Protein AF-A0A4D6MPX3-F1 (afdb_monomer_lite)

Organism: Vigna unguiculata (NCBI:txid3917)

Secondary structure (DSSP, 8-state):
--SHHHHHTTHHHHHHHHHHHTTT-GGGB-TTSSB--HHHHEES--TT-GGG--EE---------TT-SSSHHHHHHHHHHHHHHHHHHHHHHTT-

Sequence (96 aa):
MDPDNYDDYGGVEHAEYCFQHYTSTETCFSAFKAPLEPTVALGGFSRNNYSEASAFVITYPVNNAIMKVGDENGKAIAWEKAFIQLAKLICTESSA

Structure (mmCIF, N/CA/C/O backbone):
data_AF-A0A4D6MPX3-F1
#
_entry.id   AF-A0A4D6MPX3-F1
#
loop_
_atom_site.group_PDB
_atom_site.id
_atom_site.type_symbol
_atom_site.label_atom_id
_atom_site.label_alt_id
_atom_site.label_comp_id
_atom_site.label_asym_id
_atom_site.label_entity_id
_atom_site.label_seq_id
_atom_site.pdbx_PDB_ins_code
_atom_site.Cartn_x
_atom_site.Cartn_y
_atom_site.Cartn_z
_atom_site.occupancy
_atom_site.B_iso_or_equiv
_atom_site.auth_seq_id
_atom_site.auth_comp_id
_atom_site.auth_asym_id
_atom_site.auth_atom_id
_atom_site.pdbx_PDB_model_num
ATOM 1 N N . MET A 1 1 ? -13.172 -3.150 -6.773 1.00 49.34 1 MET A N 1
ATOM 2 C CA . MET A 1 1 ? -13.346 -3.746 -5.438 1.00 49.34 1 MET A CA 1
ATOM 3 C C . MET A 1 1 ? -14.672 -4.466 -5.495 1.00 49.34 1 MET A C 1
ATOM 5 O O . MET A 1 1 ? -15.655 -3.811 -5.809 1.00 49.34 1 MET A O 1
ATOM 9 N N . ASP A 1 2 ? -14.666 -5.786 -5.356 1.00 68.38 2 ASP A N 1
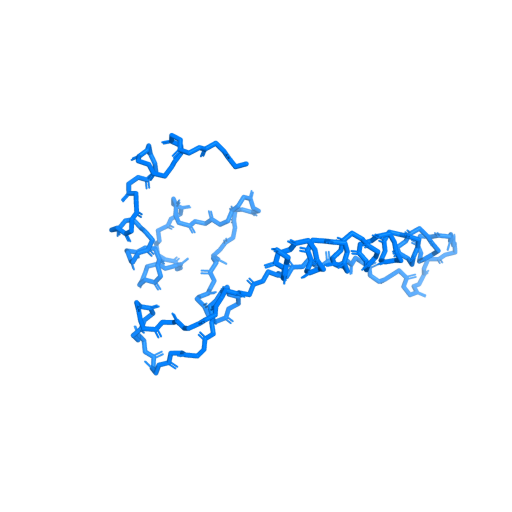ATOM 10 C CA . ASP A 1 2 ? -15.905 -6.551 -5.211 1.00 68.38 2 ASP A CA 1
ATOM 11 C C . ASP A 1 2 ? -16.437 -6.294 -3.790 1.00 68.38 2 ASP A C 1
ATOM 13 O O . ASP A 1 2 ? -15.671 -6.518 -2.848 1.00 68.38 2 ASP A O 1
ATOM 17 N N . PRO A 1 3 ? -17.647 -5.737 -3.615 1.00 69.00 3 PRO A N 1
ATOM 18 C CA . PRO A 1 3 ? -18.208 -5.473 -2.293 1.00 69.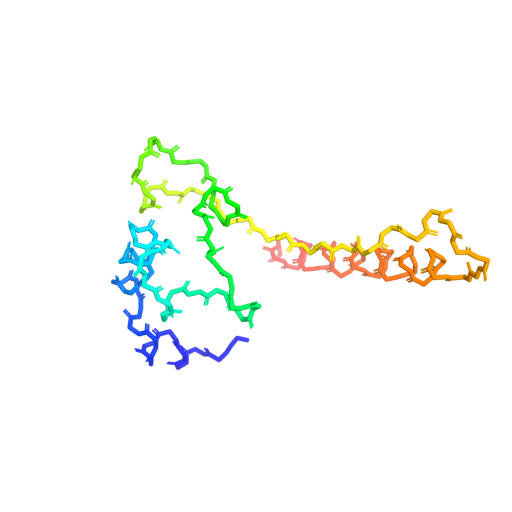00 3 PRO A CA 1
ATOM 19 C C . PRO A 1 3 ? -18.418 -6.749 -1.478 1.00 69.00 3 PRO A C 1
ATOM 21 O O . PRO A 1 3 ? -18.243 -6.712 -0.262 1.00 69.00 3 PRO A O 1
ATOM 24 N N . ASP A 1 4 ? -18.720 -7.867 -2.142 1.00 76.12 4 ASP A N 1
ATOM 25 C CA . ASP A 1 4 ? -19.095 -9.123 -1.484 1.00 76.12 4 ASP A CA 1
ATOM 26 C C . ASP A 1 4 ? -17.899 -9.736 -0.731 1.00 76.12 4 ASP A C 1
ATOM 28 O O . ASP A 1 4 ? -18.050 -10.340 0.329 1.00 76.12 4 ASP A O 1
ATOM 32 N N . ASN A 1 5 ? -16.675 -9.441 -1.190 1.00 73.12 5 ASN A N 1
ATOM 33 C CA . ASN A 1 5 ? -15.440 -9.813 -0.501 1.00 73.12 5 ASN A CA 1
ATOM 34 C C . ASN A 1 5 ? -15.363 -9.279 0.939 1.00 73.12 5 ASN A C 1
ATOM 36 O O . ASN A 1 5 ? -14.682 -9.877 1.765 1.00 73.12 5 ASN A O 1
ATOM 40 N N . TYR A 1 6 ? -15.985 -8.138 1.253 1.00 66.06 6 TYR A N 1
ATOM 41 C CA . TYR A 1 6 ? -15.938 -7.603 2.615 1.00 66.06 6 TYR A CA 1
ATOM 42 C C . TYR A 1 6 ? -16.604 -8.567 3.605 1.00 66.06 6 TYR A C 1
ATOM 44 O O . TYR A 1 6 ? -16.000 -8.901 4.624 1.00 66.06 6 TYR A O 1
ATOM 52 N N . ASP A 1 7 ? -17.797 -9.057 3.272 1.00 76.00 7 ASP A N 1
ATOM 53 C CA . ASP A 1 7 ? -18.533 -9.997 4.116 1.00 76.00 7 ASP A CA 1
ATOM 54 C C . ASP A 1 7 ? -17.910 -11.401 4.054 1.00 76.00 7 ASP A C 1
ATOM 56 O O . ASP A 1 7 ? -17.720 -12.040 5.093 1.00 76.00 7 ASP A O 1
ATOM 60 N N . ASP A 1 8 ? -17.486 -11.845 2.866 1.00 80.50 8 ASP A N 1
ATOM 61 C CA . ASP A 1 8 ? -16.864 -13.162 2.667 1.00 80.50 8 ASP A CA 1
ATOM 62 C C . ASP A 1 8 ? -15.524 -13.318 3.410 1.00 80.50 8 ASP A C 1
ATOM 64 O O . ASP A 1 8 ? -15.167 -14.424 3.830 1.00 80.50 8 ASP A O 1
ATOM 68 N N . TYR A 1 9 ? -14.785 -12.222 3.616 1.00 76.00 9 TYR A N 1
ATOM 69 C CA . TYR A 1 9 ? -13.540 -12.212 4.392 1.00 76.00 9 TYR A CA 1
ATOM 70 C C . TYR A 1 9 ? -13.736 -11.866 5.874 1.00 76.00 9 TYR A C 1
ATOM 72 O O . TYR A 1 9 ? -12.751 -11.644 6.572 1.00 76.00 9 TYR A O 1
ATOM 80 N N . GLY A 1 10 ? -14.971 -11.849 6.385 1.00 82.56 10 GLY A N 1
ATOM 81 C CA . GLY A 1 10 ? -15.250 -11.648 7.814 1.00 82.56 10 GLY A CA 1
ATOM 82 C C . GLY A 1 10 ? -15.216 -10.188 8.280 1.00 82.56 10 GLY A C 1
ATOM 83 O O . GLY A 1 10 ? -15.145 -9.927 9.483 1.00 82.56 10 GLY A O 1
ATOM 84 N N . GLY A 1 11 ? -15.270 -9.236 7.346 1.00 86.81 11 GLY A N 1
ATOM 85 C CA . GLY A 1 11 ? -15.478 -7.814 7.608 1.00 86.81 11 GLY A CA 1
ATOM 86 C C . GLY A 1 11 ? -14.455 -7.159 8.543 1.00 86.81 11 GLY A C 1
ATOM 87 O O . GLY A 1 11 ? -13.275 -7.516 8.586 1.00 86.81 11 GLY A O 1
ATOM 88 N N . VAL A 1 12 ? -14.917 -6.156 9.297 1.00 87.75 12 VAL A N 1
ATOM 89 C CA . VAL A 1 12 ? -14.095 -5.412 10.271 1.00 87.75 12 VAL A CA 1
ATOM 90 C C . VAL A 1 12 ? -13.547 -6.315 11.378 1.00 87.75 12 VAL A C 1
ATOM 92 O O . VAL A 1 12 ? -12.402 -6.132 11.780 1.00 87.75 12 VAL A O 1
ATOM 95 N N . GLU A 1 13 ? -14.305 -7.318 11.828 1.00 89.62 13 GLU A N 1
ATOM 96 C CA . GLU A 1 13 ? -13.858 -8.237 12.886 1.00 89.62 13 GLU A CA 1
ATOM 97 C C . GLU A 1 13 ? -12.611 -9.022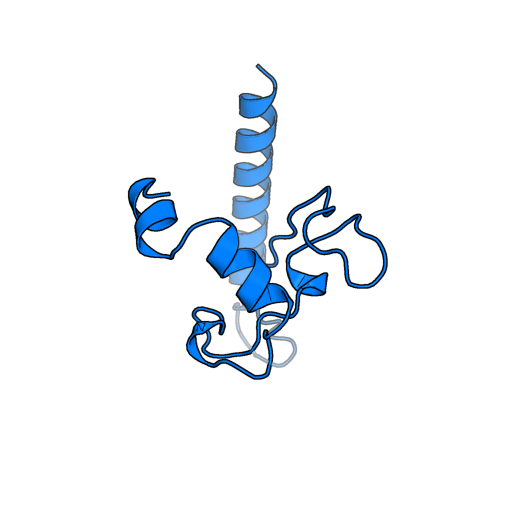 12.456 1.00 89.62 13 GLU A C 1
ATOM 99 O O . GLU A 1 13 ? -11.649 -9.153 13.219 1.00 89.62 13 GLU A O 1
ATOM 104 N N . HIS A 1 14 ? -12.584 -9.492 11.205 1.00 91.00 14 HIS A N 1
ATOM 105 C CA . HIS A 1 14 ? -11.407 -10.151 10.650 1.00 91.00 14 HIS A CA 1
ATOM 106 C C . HIS A 1 14 ? -10.215 -9.197 10.525 1.00 91.00 14 HIS A C 1
ATOM 108 O O . HIS A 1 14 ? -9.088 -9.571 10.860 1.00 91.00 14 HIS A O 1
ATOM 114 N N . ALA A 1 15 ? -10.452 -7.956 10.091 1.00 90.25 15 ALA A N 1
ATOM 115 C CA . ALA A 1 15 ? -9.400 -6.950 9.997 1.00 90.25 15 ALA A CA 1
ATOM 116 C C . ALA A 1 15 ? -8.771 -6.661 11.373 1.00 90.25 15 ALA A C 1
ATOM 118 O O . ALA A 1 15 ? -7.547 -6.721 11.512 1.00 90.25 15 ALA A O 1
ATOM 119 N N . GLU A 1 16 ? -9.588 -6.430 12.404 1.00 91.31 16 GLU A N 1
ATOM 120 C CA . GLU A 1 16 ? -9.123 -6.208 13.780 1.00 91.31 16 GLU A CA 1
ATOM 121 C C . GLU A 1 16 ? -8.321 -7.395 14.316 1.00 91.31 16 GLU A C 1
ATOM 123 O O . GLU A 1 16 ? -7.224 -7.209 14.858 1.00 91.31 16 GLU A O 1
ATOM 128 N N . TYR A 1 17 ? -8.824 -8.614 14.107 1.00 92.88 17 TYR A N 1
ATOM 129 C CA . TYR A 1 17 ? -8.116 -9.835 14.477 1.00 92.88 17 TYR A CA 1
ATOM 130 C C . TYR A 1 17 ? -6.743 -9.909 13.797 1.00 92.88 17 TYR A C 1
ATOM 132 O O . TYR A 1 17 ? -5.722 -10.125 14.457 1.00 92.88 17 TYR A O 1
ATOM 140 N N . CYS A 1 18 ? -6.685 -9.671 12.487 1.00 93.50 18 CYS A N 1
ATOM 141 C CA . CYS A 1 18 ? -5.434 -9.735 11.746 1.00 93.50 18 CYS A CA 1
ATOM 142 C C . CYS A 1 18 ? -4.436 -8.648 12.147 1.00 93.50 18 CYS A C 1
ATOM 144 O O . CYS A 1 18 ? -3.240 -8.937 12.207 1.00 93.50 18 CYS A O 1
ATOM 146 N N . PHE A 1 19 ? -4.884 -7.444 12.512 1.00 93.31 19 PHE A N 1
ATOM 147 C CA . PHE A 1 19 ? -3.974 -6.418 13.031 1.00 93.31 19 PHE A CA 1
ATOM 148 C C . PHE A 1 19 ? -3.361 -6.801 14.384 1.00 93.31 19 PHE A C 1
ATOM 150 O O . PHE A 1 19 ? -2.209 -6.463 14.653 1.00 93.31 19 PHE A O 1
ATOM 157 N N . GLN A 1 20 ? -4.077 -7.557 15.218 1.00 92.75 20 GLN A N 1
ATOM 158 C CA . GLN A 1 20 ? -3.555 -8.050 16.498 1.00 92.75 20 GLN A CA 1
ATOM 159 C C . GLN A 1 20 ? -2.680 -9.306 16.346 1.00 92.75 20 GLN A C 1
ATOM 161 O O . GLN A 1 20 ? -1.793 -9.544 17.167 1.00 92.75 20 GLN A O 1
ATOM 166 N N . HIS A 1 21 ? -2.890 -10.089 15.284 1.00 94.44 21 HIS A N 1
ATOM 167 C CA . HIS A 1 21 ? -2.259 -11.396 15.075 1.00 94.44 21 HIS A CA 1
ATOM 168 C C . HIS A 1 21 ? -1.367 -11.485 13.826 1.00 94.44 21 HIS A C 1
ATOM 170 O O . HIS A 1 21 ? -1.034 -12.592 13.395 1.00 94.44 21 HIS A O 1
ATOM 176 N N . TYR A 1 22 ? -0.919 -10.346 13.289 1.00 92.62 22 TYR A N 1
ATOM 177 C CA . TYR A 1 22 ? -0.267 -10.220 11.977 1.00 92.62 22 TYR A CA 1
ATOM 178 C C . TYR A 1 22 ? 0.945 -11.139 11.729 1.00 92.62 22 TYR A C 1
ATOM 180 O O . TYR A 1 22 ? 1.227 -11.470 10.579 1.00 92.62 22 TYR A O 1
ATOM 188 N N . THR A 1 23 ? 1.658 -11.585 12.771 1.00 94.75 23 THR A N 1
ATOM 189 C CA . THR A 1 23 ? 2.777 -12.549 12.663 1.00 94.75 23 THR A CA 1
ATOM 190 C C . THR A 1 23 ? 2.416 -13.991 13.007 1.00 94.75 23 THR A C 1
ATOM 192 O O . THR A 1 23 ? 3.162 -14.899 12.652 1.00 94.75 23 THR A O 1
ATOM 195 N N . SER A 1 24 ? 1.316 -14.210 13.729 1.00 93.69 24 SER A N 1
ATOM 196 C CA . SER A 1 24 ? 0.987 -15.500 14.356 1.00 93.69 24 SER A CA 1
ATOM 197 C C . SER A 1 24 ? -0.055 -16.309 13.588 1.00 93.69 24 SER A C 1
ATOM 199 O O . SER A 1 24 ? -0.178 -17.508 13.825 1.00 93.69 2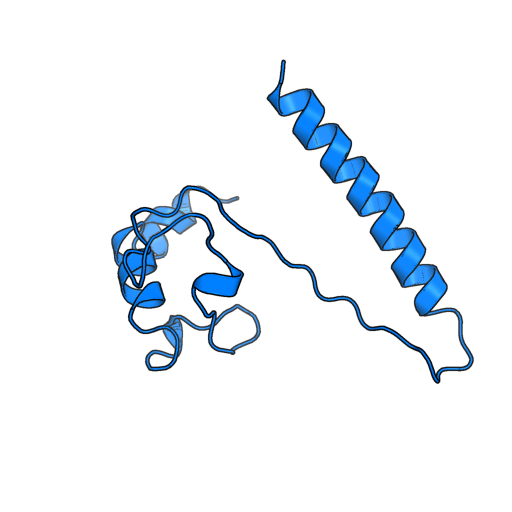4 SER A O 1
ATOM 201 N N . THR A 1 25 ? -0.773 -15.675 12.656 1.00 92.44 25 THR A N 1
ATOM 202 C CA . THR A 1 25 ? -1.823 -16.323 11.866 1.00 92.44 25 THR A CA 1
ATOM 203 C C . THR A 1 25 ? -1.548 -16.168 10.373 1.00 92.44 25 THR A C 1
ATOM 205 O O . THR A 1 25 ? -1.672 -15.079 9.821 1.00 92.44 25 THR A O 1
ATOM 208 N N . GLU A 1 26 ? -1.217 -17.267 9.692 1.00 91.75 26 GLU A N 1
ATOM 209 C CA . GLU A 1 26 ? -0.868 -17.257 8.260 1.00 91.75 26 GLU A CA 1
ATOM 210 C C . GLU A 1 26 ? -2.022 -16.815 7.348 1.00 91.75 26 GLU A C 1
ATOM 212 O O . GLU A 1 26 ? -1.785 -16.261 6.276 1.00 91.75 26 GLU A O 1
ATOM 217 N N . THR A 1 27 ? -3.279 -17.007 7.764 1.00 88.88 27 THR A N 1
ATOM 218 C CA . THR A 1 27 ? -4.449 -16.524 7.008 1.00 88.88 27 THR A CA 1
ATOM 219 C C . THR A 1 27 ? -4.536 -14.999 6.973 1.00 88.88 27 THR A C 1
ATOM 221 O O . THR A 1 27 ? -5.198 -14.463 6.095 1.00 88.88 27 THR A O 1
ATOM 224 N N . CYS A 1 28 ? -3.839 -14.308 7.881 1.00 90.75 28 CYS A N 1
ATOM 225 C CA . CYS A 1 28 ? -3.712 -12.851 7.901 1.00 90.75 28 CYS A CA 1
ATOM 226 C C . CYS A 1 28 ? -2.529 -12.338 7.068 1.00 90.75 28 CYS A C 1
ATOM 228 O O . CYS A 1 28 ? -2.250 -11.137 7.053 1.00 90.75 28 CYS A O 1
ATOM 230 N N . PHE A 1 29 ? -1.782 -13.224 6.404 1.00 91.94 29 PHE A N 1
ATOM 231 C CA . PHE A 1 29 ? -0.679 -12.793 5.559 1.00 91.94 29 PHE A CA 1
ATOM 232 C C . PHE A 1 29 ? -1.199 -12.126 4.294 1.00 91.94 29 PHE A C 1
ATOM 234 O O . PHE A 1 29 ? -2.239 -12.477 3.736 1.00 91.94 29 PHE A O 1
ATOM 241 N N . SER A 1 30 ? -0.409 -11.176 3.806 1.00 89.75 30 SER A N 1
ATOM 242 C CA . SER A 1 30 ? -0.657 -10.524 2.525 1.00 89.75 30 SER A CA 1
ATOM 243 C C . SER A 1 30 ? -0.711 -11.537 1.372 1.00 89.75 30 SER A C 1
ATOM 245 O O . SER A 1 30 ? -0.276 -12.687 1.485 1.00 89.75 30 SER A O 1
ATOM 247 N N . ALA A 1 31 ? -1.149 -11.088 0.193 1.00 89.44 31 ALA A N 1
ATOM 248 C CA . ALA A 1 31 ? -1.076 -11.893 -1.029 1.00 89.44 31 ALA A CA 1
ATOM 249 C C . ALA A 1 31 ? 0.354 -12.396 -1.337 1.00 89.44 31 ALA A C 1
ATOM 251 O O . ALA A 1 31 ? 0.515 -13.445 -1.958 1.00 89.44 31 ALA A O 1
ATOM 252 N N . PHE A 1 32 ? 1.385 -11.698 -0.841 1.00 89.62 32 PHE A N 1
ATOM 253 C CA . PHE A 1 32 ? 2.794 -12.093 -0.925 1.00 89.62 32 PHE A CA 1
ATOM 254 C C . PHE A 1 32 ? 3.210 -13.149 0.124 1.00 89.62 32 PHE A C 1
ATOM 256 O O . PHE A 1 32 ? 4.383 -13.494 0.230 1.00 89.62 32 PHE A O 1
ATOM 263 N N . LYS A 1 33 ? 2.256 -13.696 0.890 1.00 91.88 33 LYS A N 1
ATOM 264 C CA . LYS A 1 33 ? 2.465 -14.747 1.904 1.00 91.88 33 LYS A CA 1
ATOM 265 C C . LYS A 1 33 ? 3.436 -14.345 3.016 1.00 91.88 33 LYS A C 1
ATOM 267 O O . LYS A 1 33 ? 4.114 -15.190 3.590 1.00 91.88 33 LYS A O 1
ATOM 272 N N . ALA A 1 34 ? 3.469 -13.055 3.332 1.00 93.12 34 ALA A N 1
ATOM 273 C CA . ALA A 1 34 ? 4.235 -12.498 4.438 1.00 93.12 34 ALA A CA 1
ATOM 274 C C . ALA A 1 34 ? 3.322 -11.706 5.394 1.00 93.12 34 ALA A C 1
ATOM 276 O O . ALA A 1 34 ? 2.315 -11.150 4.924 1.00 93.12 34 ALA A O 1
ATOM 277 N N . PRO A 1 35 ? 3.685 -11.616 6.692 1.00 94.94 35 PRO A N 1
ATOM 278 C CA . PRO A 1 35 ? 3.011 -10.768 7.673 1.00 94.94 35 PRO A CA 1
ATOM 279 C C . PRO A 1 35 ? 2.773 -9.348 7.156 1.00 94.94 35 PRO A C 1
ATOM 281 O O . PRO A 1 35 ? 3.702 -8.707 6.658 1.00 94.94 35 PRO A O 1
ATOM 284 N N . LEU A 1 36 ? 1.543 -8.850 7.299 1.00 92.00 36 LEU A N 1
ATOM 285 C CA . LEU A 1 36 ? 1.210 -7.452 7.033 1.00 92.00 36 LEU A CA 1
ATOM 286 C C . LEU A 1 36 ? 1.188 -6.692 8.357 1.00 92.00 36 LEU A C 1
ATOM 288 O O . LEU A 1 36 ? 0.203 -6.717 9.088 1.00 92.00 36 LEU A O 1
ATOM 292 N N . GLU A 1 37 ? 2.307 -6.061 8.688 1.00 92.62 37 GLU A N 1
ATOM 293 C CA . GLU A 1 37 ? 2.439 -5.309 9.932 1.00 92.62 37 GLU A CA 1
ATOM 294 C C . GLU A 1 37 ? 1.521 -4.060 9.918 1.00 92.62 37 GLU A C 1
ATOM 296 O O . GLU A 1 37 ? 1.486 -3.341 8.918 1.00 92.62 37 GLU A O 1
ATOM 301 N N . PRO A 1 38 ? 0.747 -3.778 10.983 1.00 94.50 38 PRO A N 1
ATOM 302 C CA . PRO A 1 38 ? -0.248 -2.704 10.955 1.00 94.50 38 PRO A CA 1
ATOM 303 C C . PRO A 1 38 ? 0.301 -1.314 10.605 1.00 94.50 38 PRO A C 1
ATOM 305 O O . PRO A 1 38 ? -0.369 -0.573 9.887 1.00 94.50 38 PRO A O 1
ATOM 308 N N . THR A 1 39 ? 1.512 -0.945 11.042 1.00 93.88 39 THR A N 1
ATOM 309 C CA . THR A 1 39 ? 2.090 0.378 10.732 1.00 93.88 39 THR A CA 1
ATOM 310 C C . THR A 1 39 ? 2.468 0.555 9.258 1.00 93.88 39 THR A C 1
ATOM 312 O O . THR A 1 39 ? 2.622 1.694 8.815 1.00 93.88 39 THR A O 1
ATOM 315 N N . VAL A 1 40 ? 2.567 -0.523 8.464 1.00 93.94 40 VAL A N 1
ATOM 316 C CA . VAL A 1 40 ? 2.781 -0.410 7.007 1.00 93.94 40 VAL A CA 1
ATOM 317 C C . VAL A 1 40 ? 1.491 -0.176 6.212 1.00 93.94 40 VAL A C 1
ATOM 319 O O . VAL A 1 40 ? 1.567 0.206 5.043 1.00 93.94 40 VAL A O 1
ATOM 322 N N . ALA A 1 41 ? 0.325 -0.404 6.828 1.00 94.38 41 ALA A N 1
ATOM 323 C CA . ALA A 1 41 ? -0.991 -0.326 6.183 1.00 94.38 41 ALA A CA 1
ATOM 324 C C . ALA A 1 41 ? -1.932 0.723 6.806 1.00 94.38 41 ALA A C 1
ATOM 326 O O . ALA A 1 41 ? -2.869 1.173 6.143 1.00 94.38 41 ALA A O 1
ATOM 327 N N . LEU A 1 42 ? -1.695 1.132 8.054 1.00 96.25 42 LEU A N 1
ATOM 328 C CA . LEU A 1 42 ? -2.523 2.071 8.812 1.00 96.25 42 LEU A CA 1
ATOM 329 C C . LEU A 1 42 ? -1.687 3.231 9.355 1.00 96.25 42 LEU A C 1
ATOM 331 O O . LEU A 1 42 ? -0.511 3.078 9.684 1.00 96.25 42 LEU A O 1
ATOM 335 N N . GLY A 1 43 ? -2.321 4.391 9.512 1.00 97.00 43 GLY A N 1
ATOM 336 C CA . GLY A 1 43 ? -1.718 5.579 10.109 1.00 97.00 43 GLY A CA 1
ATOM 337 C C . GLY A 1 43 ? -2.670 6.328 11.039 1.00 97.00 43 GLY A C 1
ATOM 338 O O . GLY A 1 43 ? -3.890 6.190 10.969 1.00 97.00 43 GLY A O 1
ATOM 339 N N . GLY A 1 44 ? -2.092 7.146 11.922 1.00 97.06 44 GLY A N 1
ATOM 340 C CA . GLY A 1 44 ? -2.849 8.066 12.773 1.00 97.06 44 GLY A CA 1
ATOM 341 C C . GLY A 1 44 ? -3.633 7.407 13.912 1.00 97.06 44 GLY A C 1
ATOM 342 O O . GLY A 1 44 ? -4.680 7.922 14.284 1.00 97.06 44 GLY A O 1
ATOM 343 N N . PHE A 1 45 ? -3.124 6.298 14.454 1.00 95.81 45 PHE A N 1
ATOM 344 C CA . PHE A 1 45 ? -3.614 5.643 15.672 1.00 95.81 45 PHE A CA 1
ATOM 345 C C . PHE A 1 45 ? -2.604 5.780 16.825 1.00 95.81 45 PHE A C 1
ATOM 347 O O . PHE A 1 45 ? -1.443 6.146 16.615 1.00 95.81 45 PHE A O 1
ATOM 354 N N . SER A 1 46 ? -3.019 5.460 18.056 1.00 95.81 46 SER A N 1
ATOM 355 C CA . SER A 1 46 ? -2.133 5.432 19.228 1.00 95.81 46 SER A CA 1
ATOM 356 C C . SER A 1 46 ? -1.808 4.004 19.664 1.00 95.81 46 SER A C 1
ATOM 358 O O . SER A 1 46 ? -2.702 3.182 19.859 1.00 95.81 46 SER A O 1
ATOM 360 N N . ARG A 1 47 ? -0.518 3.723 19.894 1.00 91.44 47 ARG A N 1
ATOM 361 C CA . ARG A 1 47 ? -0.003 2.429 20.383 1.00 91.44 47 ARG A CA 1
ATOM 362 C C . ARG A 1 47 ? -0.459 1.251 19.514 1.00 91.44 47 ARG A C 1
ATOM 364 O O . ARG A 1 47 ? 0.050 1.094 18.417 1.00 91.44 47 ARG A O 1
ATOM 371 N N . ASN A 1 48 ? -1.368 0.424 20.019 1.00 90.44 48 ASN A N 1
ATOM 372 C CA . ASN A 1 48 ? -1.913 -0.772 19.383 1.00 90.44 48 ASN A CA 1
ATOM 373 C C . ASN A 1 48 ? -3.424 -0.651 19.119 1.00 90.44 48 ASN A C 1
ATOM 375 O O . ASN A 1 48 ? -4.085 -1.660 18.887 1.00 90.44 48 ASN A O 1
ATOM 379 N N . ASN A 1 49 ? -3.984 0.562 19.186 1.00 93.88 49 ASN A N 1
ATOM 380 C CA . ASN A 1 49 ? -5.402 0.797 18.939 1.00 93.88 49 ASN A CA 1
ATOM 381 C C . ASN A 1 49 ? -5.678 0.984 17.440 1.00 93.88 49 ASN A C 1
ATOM 383 O O . ASN A 1 49 ? -5.971 2.082 16.974 1.00 93.88 49 ASN A O 1
ATOM 387 N N . TYR A 1 50 ? -5.512 -0.087 16.667 1.00 93.44 50 TYR A N 1
ATOM 388 C CA . TYR A 1 50 ? -5.577 -0.034 15.204 1.00 93.44 50 TYR A CA 1
ATOM 389 C C . TYR A 1 50 ? -6.962 0.356 14.661 1.00 93.44 50 TYR A C 1
ATOM 391 O O . TYR A 1 50 ? -7.042 0.930 13.578 1.00 93.44 50 TYR A O 1
ATOM 399 N N . SER A 1 51 ? -8.035 0.131 15.425 1.00 91.94 51 SER A N 1
ATOM 400 C CA . SER A 1 51 ? -9.398 0.570 15.092 1.00 91.94 51 SER A CA 1
ATOM 401 C C . SER A 1 51 ? -9.574 2.094 15.114 1.00 91.94 51 SER A C 1
ATOM 403 O O . SER A 1 51 ? -10.518 2.608 14.525 1.00 91.94 51 SER A O 1
ATOM 405 N N . GLU A 1 52 ? -8.667 2.837 15.760 1.00 94.88 52 GLU A N 1
ATOM 406 C CA . GLU A 1 52 ? -8.651 4.310 15.747 1.00 94.88 52 GLU A CA 1
ATOM 407 C C . GLU A 1 52 ? -7.818 4.897 14.596 1.00 94.88 52 GLU A C 1
ATOM 409 O O . GLU A 1 52 ? -7.585 6.108 14.559 1.00 94.88 52 GLU A O 1
ATOM 414 N N . ALA A 1 53 ? -7.333 4.073 13.660 1.00 96.25 53 ALA A N 1
ATOM 415 C CA . ALA A 1 53 ? -6.585 4.572 12.514 1.00 96.25 53 ALA A CA 1
ATOM 416 C C . ALA A 1 53 ? -7.419 5.579 11.708 1.00 96.25 53 ALA A C 1
ATOM 418 O O . ALA A 1 53 ? -8.570 5.335 11.352 1.00 96.25 53 ALA A O 1
ATOM 419 N N . SER A 1 54 ? -6.810 6.721 11.397 1.00 97.19 54 SER A N 1
ATOM 420 C CA . SER A 1 54 ? -7.440 7.806 1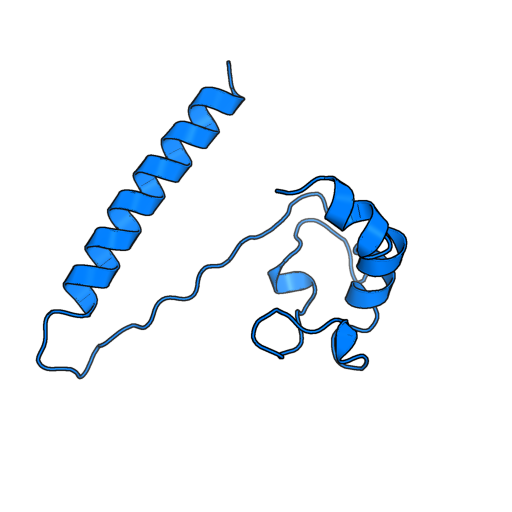0.634 1.00 97.19 54 SER A CA 1
ATOM 421 C C . SER A 1 54 ? -7.000 7.837 9.172 1.00 97.19 54 SER A C 1
ATOM 423 O O . SER A 1 54 ? -7.523 8.624 8.384 1.00 97.19 54 SER A O 1
ATOM 425 N N . ALA A 1 55 ? -6.047 6.984 8.794 1.00 96.56 55 ALA A N 1
ATOM 426 C CA . ALA A 1 55 ? -5.560 6.874 7.430 1.00 96.56 55 ALA A CA 1
ATOM 427 C C . ALA A 1 55 ? -5.214 5.428 7.068 1.00 96.56 55 ALA A C 1
ATOM 429 O O . ALA A 1 55 ? -4.640 4.692 7.872 1.00 96.56 55 ALA A O 1
ATOM 430 N N . PHE A 1 56 ? -5.487 5.069 5.814 1.00 94.88 56 PHE A N 1
ATOM 431 C CA . PHE A 1 56 ? -4.918 3.892 5.167 1.00 94.88 56 PHE A CA 1
ATOM 432 C C . PHE A 1 56 ? -3.649 4.282 4.407 1.00 94.88 56 PHE A C 1
ATOM 434 O O . PHE A 1 56 ? -3.588 5.341 3.778 1.00 94.88 56 PHE A O 1
ATOM 441 N N . VAL A 1 57 ? -2.648 3.407 4.438 1.00 95.88 57 VAL A N 1
ATOM 442 C CA . VAL A 1 57 ? -1.383 3.555 3.717 1.00 95.88 57 VAL A CA 1
ATOM 443 C C . VAL A 1 57 ? -1.283 2.437 2.687 1.00 95.88 57 VAL A C 1
ATOM 445 O O . VAL A 1 57 ? -1.347 1.258 3.020 1.00 95.88 57 VAL A O 1
ATOM 448 N N . ILE A 1 58 ? -1.119 2.806 1.417 1.00 94.06 58 ILE A N 1
ATOM 449 C CA . ILE A 1 58 ? -0.928 1.854 0.319 1.00 94.06 58 ILE A CA 1
ATOM 450 C C . ILE A 1 58 ? 0.488 2.035 -0.220 1.00 94.06 58 ILE A C 1
ATOM 452 O O . ILE A 1 58 ? 0.827 3.100 -0.736 1.00 94.06 58 ILE A O 1
ATOM 456 N N . THR A 1 59 ? 1.304 0.985 -0.123 1.00 94.81 59 THR A N 1
ATOM 457 C CA . THR A 1 59 ? 2.710 1.005 -0.548 1.00 94.81 59 THR A CA 1
ATOM 458 C C . THR A 1 59 ? 2.936 0.034 -1.701 1.00 94.81 59 THR A C 1
ATOM 460 O O . THR A 1 59 ? 2.677 -1.160 -1.572 1.00 94.81 59 THR A O 1
ATOM 463 N N . TYR A 1 60 ? 3.479 0.536 -2.812 1.00 93.94 60 TYR A N 1
ATOM 464 C CA . TYR A 1 60 ? 3.898 -0.272 -3.959 1.00 93.94 60 TYR A CA 1
ATOM 465 C C . TYR A 1 60 ? 5.432 -0.298 -4.038 1.00 93.94 60 TYR A C 1
ATOM 467 O O . TYR A 1 60 ? 6.022 0.641 -4.575 1.00 93.94 60 TYR A O 1
ATOM 475 N N . PRO A 1 61 ? 6.111 -1.324 -3.492 1.00 93.31 61 PRO A N 1
ATOM 476 C CA . PRO A 1 61 ? 7.559 -1.434 -3.620 1.00 93.31 61 PRO A CA 1
ATOM 477 C C . PRO A 1 61 ? 7.948 -1.757 -5.071 1.00 93.31 61 PRO A C 1
ATOM 479 O O . PRO A 1 61 ? 7.443 -2.711 -5.663 1.00 93.31 61 PRO A O 1
ATOM 482 N N . VAL A 1 62 ? 8.873 -0.978 -5.636 1.00 93.56 62 VAL A N 1
ATOM 483 C CA . VAL A 1 62 ? 9.403 -1.161 -6.996 1.00 93.56 62 VAL A CA 1
ATOM 484 C C . VAL A 1 62 ? 10.890 -1.497 -6.917 1.00 93.56 62 VAL A C 1
ATOM 486 O O . VAL A 1 62 ? 11.631 -0.925 -6.119 1.00 93.56 62 VAL A O 1
ATOM 489 N N . ASN A 1 63 ? 11.336 -2.453 -7.733 1.00 91.88 63 ASN A N 1
ATOM 490 C CA . ASN A 1 63 ? 12.735 -2.866 -7.759 1.00 91.88 63 ASN A CA 1
ATOM 491 C C . ASN A 1 63 ? 13.635 -1.749 -8.316 1.00 91.88 63 ASN A C 1
ATOM 493 O O . ASN A 1 63 ? 13.379 -1.236 -9.403 1.00 91.88 63 ASN A O 1
ATOM 497 N N . ASN A 1 64 ? 14.723 -1.439 -7.611 1.00 90.06 64 ASN A N 1
ATOM 498 C CA . ASN A 1 64 ? 15.735 -0.482 -8.051 1.00 90.06 64 ASN A CA 1
ATOM 499 C C . ASN A 1 64 ? 16.943 -1.217 -8.663 1.00 90.06 64 ASN A C 1
ATOM 501 O O . ASN A 1 64 ? 17.775 -1.784 -7.949 1.00 90.06 64 ASN A O 1
ATOM 505 N N . ALA A 1 65 ? 17.061 -1.207 -9.992 1.00 88.88 65 ALA A N 1
ATOM 506 C CA . ALA A 1 65 ? 18.043 -1.994 -10.736 1.00 88.88 65 ALA A CA 1
ATOM 507 C C . ALA A 1 65 ? 19.403 -1.278 -10.899 1.00 88.88 65 ALA A C 1
ATOM 509 O O . ALA A 1 65 ? 19.880 -1.076 -12.014 1.00 88.88 65 ALA A O 1
ATOM 510 N N . ILE A 1 66 ? 20.055 -0.911 -9.787 1.00 78.94 66 ILE A N 1
ATOM 511 C CA . ILE A 1 66 ? 21.296 -0.097 -9.764 1.00 78.94 66 ILE A CA 1
ATOM 512 C C . ILE A 1 66 ? 22.458 -0.727 -10.560 1.00 78.94 66 ILE A C 1
ATOM 514 O O . ILE A 1 66 ? 23.250 -0.013 -11.166 1.00 78.94 66 ILE A O 1
ATOM 518 N N . MET A 1 67 ? 22.578 -2.060 -10.563 1.00 70.25 67 MET A N 1
ATOM 519 C CA . MET A 1 67 ? 23.735 -2.773 -11.135 1.00 70.25 67 MET A CA 1
ATOM 520 C C . MET A 1 67 ? 23.465 -3.442 -12.489 1.00 70.25 67 MET A C 1
ATOM 522 O O . MET A 1 67 ? 24.331 -4.154 -13.002 1.00 70.25 67 MET A O 1
ATOM 526 N N . LYS A 1 68 ? 22.276 -3.272 -13.074 1.00 62.97 68 LYS A N 1
ATOM 527 C CA . LYS A 1 68 ? 21.936 -3.945 -14.332 1.00 62.97 68 LYS A CA 1
ATOM 528 C C . LYS A 1 68 ? 22.257 -3.063 -15.534 1.00 62.97 68 LYS A C 1
ATOM 530 O O . LYS A 1 68 ? 21.826 -1.920 -15.619 1.00 62.97 68 LYS A O 1
ATOM 535 N N . VAL A 1 69 ? 22.965 -3.638 -16.504 1.00 58.06 69 VAL A N 1
ATOM 536 C CA . VAL A 1 69 ? 23.126 -3.066 -17.846 1.00 58.06 69 VAL A CA 1
ATOM 537 C C . VAL A 1 69 ? 21.799 -3.272 -18.589 1.00 58.06 69 VAL A C 1
ATOM 539 O O . VAL A 1 69 ? 21.584 -4.312 -19.207 1.00 58.06 69 VAL A O 1
ATOM 542 N N . GLY A 1 70 ? 20.858 -2.336 -18.452 1.00 69.50 70 GLY A N 1
ATOM 543 C CA . GLY A 1 70 ? 19.545 -2.410 -19.101 1.00 69.50 70 GLY A CA 1
ATOM 544 C C . GLY A 1 70 ? 18.589 -1.280 -18.705 1.00 69.50 70 GLY A C 1
ATOM 545 O O . GLY A 1 70 ? 18.850 -0.528 -17.773 1.00 69.50 70 GLY A O 1
ATOM 546 N N . ASP A 1 71 ? 17.456 -1.186 -19.404 1.00 81.00 71 ASP A N 1
ATOM 547 C CA . ASP A 1 71 ? 16.448 -0.119 -19.241 1.00 81.00 71 ASP A CA 1
ATOM 548 C C . ASP A 1 71 ? 15.341 -0.462 -18.216 1.00 81.00 71 ASP A C 1
ATOM 550 O O . ASP A 1 71 ? 14.199 -0.014 -18.308 1.00 81.00 71 ASP A O 1
ATOM 554 N N . GLU A 1 72 ? 15.638 -1.315 -17.229 1.00 85.31 72 GLU A N 1
ATOM 555 C CA . GLU A 1 72 ? 14.653 -1.691 -16.198 1.00 85.31 72 GLU A CA 1
ATOM 556 C C . GLU A 1 72 ? 14.207 -0.474 -15.376 1.00 85.31 72 GLU A C 1
ATOM 558 O O . GLU A 1 72 ? 13.012 -0.291 -15.141 1.00 85.31 72 GLU A O 1
ATOM 563 N N . ASN A 1 73 ? 15.148 0.409 -15.028 1.00 88.00 73 ASN A N 1
ATOM 564 C CA . ASN A 1 73 ? 14.829 1.659 -14.340 1.00 88.00 73 ASN A CA 1
ATOM 565 C C . ASN A 1 73 ? 14.008 2.612 -15.229 1.00 88.00 73 ASN A C 1
ATOM 567 O O . ASN A 1 73 ? 13.136 3.308 -14.718 1.00 88.00 73 ASN A O 1
ATOM 571 N N . GLY A 1 74 ? 14.215 2.621 -16.553 1.00 91.62 74 GLY A N 1
ATOM 572 C CA . GLY A 1 74 ? 13.387 3.412 -17.470 1.00 91.62 74 GLY A CA 1
ATOM 573 C C . GLY A 1 74 ? 11.930 2.950 -17.484 1.00 91.62 74 GLY A C 1
ATOM 574 O O . GLY A 1 74 ? 11.017 3.779 -17.424 1.00 91.62 74 GLY A O 1
ATOM 575 N N . LYS A 1 75 ? 11.693 1.630 -17.455 1.00 92.69 75 LYS A N 1
ATOM 576 C CA . LYS A 1 75 ? 10.344 1.052 -17.314 1.00 92.69 75 LYS A CA 1
ATOM 577 C C . LYS A 1 75 ? 9.699 1.398 -15.970 1.00 92.69 75 LYS A C 1
ATOM 579 O O . LYS A 1 75 ? 8.523 1.757 -15.955 1.00 92.69 75 LYS A O 1
ATOM 584 N N . ALA A 1 76 ? 10.455 1.327 -14.872 1.00 94.06 76 ALA A N 1
ATOM 585 C CA . ALA A 1 76 ? 9.975 1.726 -13.547 1.00 94.06 76 ALA A CA 1
ATOM 586 C C . ALA A 1 76 ? 9.542 3.202 -13.531 1.00 94.06 76 ALA A C 1
ATOM 588 O O . ALA A 1 76 ? 8.407 3.503 -13.173 1.00 94.06 76 ALA A O 1
ATOM 589 N N . ILE A 1 77 ? 10.378 4.106 -14.054 1.00 94.19 77 ILE A N 1
ATOM 590 C CA . ILE A 1 77 ? 10.062 5.541 -14.158 1.00 94.19 77 ILE A CA 1
ATOM 591 C C . ILE A 1 77 ? 8.816 5.783 -15.027 1.00 94.19 77 ILE A C 1
ATOM 593 O O . ILE A 1 77 ? 8.000 6.658 -14.725 1.00 94.19 77 ILE A O 1
ATOM 597 N N . ALA A 1 78 ? 8.649 5.042 -16.127 1.00 96.44 78 ALA A N 1
ATOM 598 C CA . ALA A 1 78 ? 7.460 5.159 -16.972 1.00 96.44 78 ALA A CA 1
ATOM 599 C C . ALA A 1 78 ? 6.182 4.744 -16.221 1.00 96.44 78 ALA A C 1
ATOM 601 O O . ALA A 1 78 ? 5.168 5.443 -16.306 1.00 96.44 78 ALA A O 1
ATOM 602 N N . TRP A 1 79 ? 6.247 3.655 -15.450 1.00 97.38 79 TRP A N 1
ATOM 603 C CA . TRP A 1 79 ? 5.149 3.205 -14.595 1.00 97.38 79 TRP A CA 1
ATOM 604 C C . TRP A 1 79 ? 4.828 4.224 -13.492 1.00 97.38 79 TRP A C 1
ATOM 606 O O . TRP A 1 79 ? 3.667 4.596 -13.332 1.00 97.38 79 TRP A O 1
ATOM 616 N N . GLU A 1 80 ? 5.841 4.759 -12.805 1.00 97.12 80 GLU A N 1
ATOM 617 C CA . GLU A 1 80 ? 5.676 5.786 -11.763 1.00 97.12 80 GLU A CA 1
ATOM 618 C C . GLU A 1 80 ? 4.995 7.051 -12.307 1.00 97.12 80 GLU A C 1
ATOM 620 O O . GLU A 1 80 ? 4.073 7.588 -11.689 1.00 97.12 80 GLU A O 1
ATOM 625 N N . LYS A 1 81 ? 5.385 7.511 -13.505 1.00 97.62 81 LYS A N 1
ATOM 626 C CA . LYS A 1 81 ? 4.737 8.656 -14.167 1.00 97.62 81 LYS A CA 1
ATOM 627 C C . LYS A 1 81 ? 3.258 8.392 -1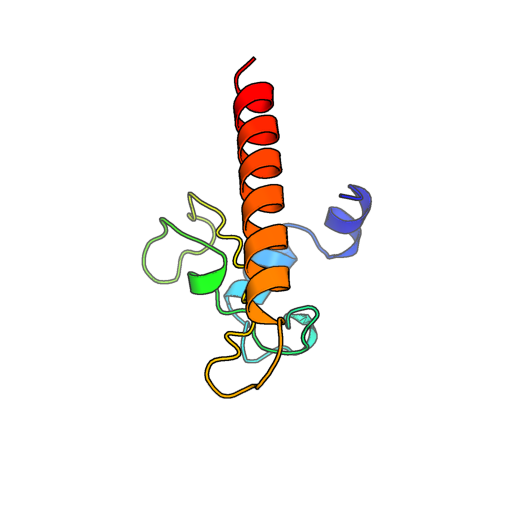4.444 1.00 97.62 81 LYS A C 1
ATOM 629 O O . LYS A 1 81 ? 2.439 9.279 -14.204 1.00 97.62 81 LYS A O 1
ATOM 634 N N . ALA A 1 82 ? 2.914 7.204 -14.939 1.00 97.44 82 ALA A N 1
ATOM 635 C CA . ALA A 1 82 ? 1.525 6.825 -15.188 1.00 97.44 82 ALA A CA 1
ATOM 636 C C . ALA A 1 82 ? 0.723 6.729 -13.879 1.00 97.44 82 ALA A C 1
ATOM 638 O O . ALA A 1 82 ? -0.393 7.245 -13.807 1.00 97.44 82 ALA A O 1
ATOM 639 N N . PHE A 1 83 ? 1.315 6.155 -12.828 1.00 96.38 83 PHE A N 1
ATOM 640 C CA . PHE A 1 83 ? 0.703 6.057 -11.504 1.00 96.38 83 PHE A CA 1
ATOM 641 C C . PHE A 1 83 ? 0.384 7.438 -10.913 1.00 96.38 83 PHE A C 1
ATOM 643 O O . PHE A 1 83 ? -0.720 7.653 -10.419 1.00 96.38 83 PHE A O 1
ATOM 650 N N . ILE A 1 84 ? 1.296 8.410 -11.031 1.00 96.31 84 ILE A N 1
ATOM 651 C CA . ILE A 1 84 ? 1.052 9.790 -10.574 1.00 96.31 84 ILE A CA 1
ATOM 652 C C . ILE A 1 84 ? -0.129 10.427 -11.318 1.00 96.31 84 ILE A C 1
ATOM 654 O O . ILE A 1 84 ? -0.930 11.127 -10.701 1.00 96.31 84 ILE A O 1
ATOM 658 N N . GLN A 1 85 ? -0.245 10.214 -12.633 1.00 96.44 85 GLN A N 1
ATOM 659 C CA . GLN A 1 85 ? -1.376 10.747 -13.402 1.00 96.44 85 GLN A CA 1
ATOM 660 C C . GLN A 1 85 ? -2.695 10.116 -12.958 1.00 96.44 85 GLN A C 1
ATOM 662 O O . GLN A 1 85 ? -3.666 10.835 -12.730 1.00 96.44 85 GLN A O 1
ATOM 667 N N . LEU A 1 86 ? -2.706 8.797 -12.758 1.00 94.81 86 LEU A N 1
ATOM 668 C CA . LEU A 1 86 ? -3.866 8.079 -12.240 1.00 94.81 86 LEU A CA 1
ATOM 669 C C . LEU A 1 86 ? -4.285 8.596 -10.856 1.00 94.81 86 LEU A C 1
ATOM 671 O O . LEU A 1 86 ? -5.453 8.907 -10.645 1.00 94.81 86 LEU A O 1
ATOM 675 N N . ALA A 1 87 ? -3.332 8.744 -9.935 1.00 94.12 87 ALA A N 1
ATOM 676 C CA . ALA A 1 87 ? -3.600 9.238 -8.588 1.00 94.12 87 ALA A CA 1
ATOM 677 C C . ALA A 1 87 ? -4.175 10.662 -8.602 1.00 94.12 87 ALA A C 1
ATOM 679 O O . ALA A 1 87 ? -5.125 10.950 -7.880 1.00 94.12 87 ALA A O 1
ATOM 680 N N . LYS A 1 88 ? -3.646 11.548 -9.457 1.00 94.38 88 LYS A N 1
ATOM 681 C CA . LYS A 1 88 ? -4.193 12.901 -9.623 1.00 94.38 88 LYS A CA 1
ATOM 682 C C . LYS A 1 88 ? -5.639 12.874 -10.104 1.00 94.38 88 LYS A C 1
ATOM 684 O O . LYS A 1 88 ? -6.449 13.565 -9.502 1.00 94.38 88 LYS A O 1
ATOM 689 N N . LEU A 1 89 ? -5.946 12.076 -11.131 1.00 93.38 89 LEU A N 1
ATOM 690 C CA . LEU A 1 89 ? -7.302 11.947 -11.677 1.00 93.38 89 LEU A CA 1
ATOM 691 C C . LEU A 1 89 ? -8.298 11.509 -10.600 1.00 93.38 89 LEU A C 1
ATOM 693 O O . LEU A 1 89 ? -9.296 12.194 -10.381 1.00 93.38 89 LEU A O 1
ATOM 697 N N . ILE A 1 90 ? -7.971 10.440 -9.869 1.00 90.00 90 ILE A N 1
ATOM 698 C CA . ILE A 1 90 ? -8.809 9.910 -8.784 1.00 90.00 90 ILE A CA 1
ATOM 699 C C . ILE A 1 90 ? -9.043 10.977 -7.706 1.00 90.00 90 ILE A C 1
ATOM 701 O O . ILE A 1 90 ? -10.177 11.206 -7.291 1.00 90.00 90 ILE A O 1
ATOM 705 N N . CYS A 1 91 ? -7.988 11.672 -7.271 1.00 83.88 91 CYS A N 1
ATOM 706 C CA . CYS A 1 91 ? -8.110 12.702 -6.238 1.00 83.88 91 CYS A CA 1
ATOM 707 C C . CYS A 1 91 ? -8.903 13.934 -6.706 1.00 83.88 91 CYS A C 1
ATOM 709 O O . CYS A 1 91 ? -9.608 14.546 -5.902 1.00 83.88 91 CYS A O 1
ATOM 711 N N . THR A 1 92 ? -8.808 14.312 -7.984 1.00 81.19 92 THR A N 1
ATOM 712 C CA . THR A 1 92 ? -9.590 15.431 -8.528 1.00 81.19 92 THR A CA 1
ATOM 713 C C . THR A 1 92 ? -11.062 15.081 -8.715 1.00 81.19 92 THR A C 1
ATOM 715 O O . THR A 1 92 ? -11.906 15.921 -8.422 1.00 81.19 92 THR A O 1
ATOM 718 N N . GLU A 1 93 ? -11.384 13.856 -9.138 1.00 62.66 93 GLU A N 1
ATOM 719 C CA . GLU A 1 93 ? -12.775 13.404 -9.287 1.00 62.66 93 GLU A CA 1
ATOM 720 C C . GLU A 1 93 ? -13.458 13.177 -7.935 1.00 62.66 93 GLU A C 1
ATOM 722 O O . GLU A 1 93 ? -14.638 13.464 -7.797 1.00 62.66 93 GLU A O 1
ATOM 727 N N . SER A 1 94 ? -12.718 12.758 -6.905 1.00 57.91 94 SER A N 1
ATOM 728 C CA . SER A 1 94 ? -13.254 12.621 -5.542 1.00 57.91 94 SER A CA 1
ATOM 729 C C . SER A 1 94 ? -13.592 13.960 -4.860 1.00 57.91 94 SER A C 1
ATOM 731 O O . SER A 1 94 ? -14.156 13.948 -3.766 1.00 57.91 94 SER A O 1
ATOM 733 N N . SER A 1 95 ? -13.207 15.096 -5.451 1.00 54.69 95 SER A N 1
ATOM 734 C CA . SER A 1 95 ? -13.416 16.441 -4.890 1.00 54.69 95 SER A CA 1
ATOM 735 C C . SER A 1 95 ? -14.567 17.215 -5.557 1.00 54.69 95 SER A C 1
ATOM 737 O O . SER A 1 95 ? -14.786 18.375 -5.199 1.00 54.69 95 SER A O 1
ATOM 739 N N . ALA A 1 96 ? -15.252 16.613 -6.535 1.00 44.78 96 ALA A N 1
ATOM 740 C CA . ALA A 1 96 ? -16.385 17.182 -7.272 1.00 44.78 96 ALA A CA 1
ATOM 741 C C . ALA A 1 96 ? -17.699 16.495 -6.874 1.00 44.78 96 ALA A C 1
ATOM 743 O O . ALA A 1 96 ? -18.726 17.209 -6.828 1.00 44.78 96 ALA A O 1
#

Radius of gyration: 17.32 Å; chains: 1; bounding box: 43×34×40 Å

pLDDT: mean 87.71, std 11.6, range [44.78, 97.62]

Foldseek 3Di:
DPPVVCVVCPHPVNVLVCQVCQQPDQVSADVVSHRDHLVQFFDDDPDSPSVRTPDTHDDDDDDDPPPDPDCSVVVVVVVVVVVVVVVVVVVVVVVD

InterPro domains:
  IPR053956 NPC1, middle luminal domain [PF22314] (13-88)